Protein 2HMH (pdb70)

Organism: Mus musculus (NCBI:txid10090)

Solvent-accessible surface area: 7542 Å² total

CATH classification: 3.30.505.10

Structure (mmCIF, N/CA/C/O backbone):
data_2HMH
#
_entry.id   2HMH
#
_cell.length_a   42.918
_cell.length_b   94.708
_cell.length_c   69.922
_cell.angle_alpha   90.00
_cell.angle_beta   90.00
_cell.angle_gamma   90.00
#
_symmetry.space_group_name_H-M   'C 2 2 21'
#
loop_
_entity.id
_entity.type
_entity.pdbx_description
1 polymer 'Suppressor of cytokine signaling 3'
2 polymer 'Interleukin-6 receptor beta chain'
3 water water
#
loop_
_atom_site.group_PDB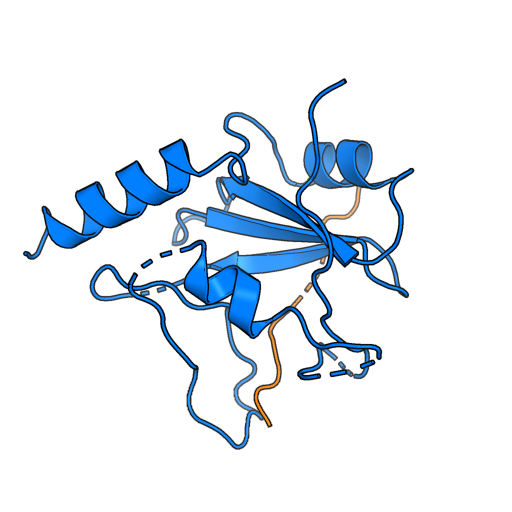
_atom_site.id
_atom_site.type_symbol
_atom_site.label_atom_id
_atom_site.label_alt_id
_atom_site.label_comp_id
_atom_site.label_asym_id
_atom_site.label_entity_id
_atom_site.label_seq_id
_atom_site.pdbx_PDB_ins_code
_atom_site.Cartn_x
_atom_site.Cartn_y
_atom_site.Cartn_z
_atom_site.occupancy
_atom_site.B_iso_or_equiv
_atom_site.auth_seq_id
_atom_site.auth_comp_id
_atom_site.auth_asym_id
_atom_site.auth_atom_id
_atom_site.pdbx_PDB_model_num
ATOM 1 N N . SER A 1 19 ? 11.474 11.508 13.069 1.00 59.60 29 SER A N 1
ATOM 2 C CA . SER A 1 19 ? 11.356 10.239 13.849 1.00 59.58 29 SER A CA 1
ATOM 3 C C . SER A 1 19 ? 12.620 9.379 13.759 1.00 59.44 29 SER A C 1
ATOM 4 O O . SER A 1 19 ? 13.416 9.532 12.821 1.00 59.61 29 SER A O 1
ATOM 7 N N . GLU A 1 20 ? 12.776 8.488 14.748 1.00 58.96 30 GLU A N 1
ATOM 8 C CA . GLU A 1 20 ? 13.881 7.508 14.882 1.00 58.44 30 GLU A CA 1
ATOM 9 C C . GLU A 1 20 ? 15.258 8.089 15.250 1.00 57.84 30 GLU A C 1
ATOM 10 O O . GLU A 1 20 ? 16.149 7.360 15.702 1.00 57.93 30 GLU A O 1
ATOM 16 N N . TYR A 1 21 ? 15.416 9.393 15.040 1.00 56.85 31 TYR A N 1
ATOM 17 C CA . TYR A 1 21 ? 16.632 10.132 15.364 1.00 55.90 31 TYR A CA 1
ATOM 18 C C . TYR A 1 21 ? 16.236 11.587 15.547 1.00 55.22 31 TYR A C 1
ATOM 19 O O . TYR A 1 21 ? 16.767 12.275 16.415 1.00 55.44 31 TYR A O 1
ATOM 28 N N . GLN A 1 22 ? 15.301 12.050 14.720 1.00 54.30 32 GLN A N 1
ATOM 29 C CA . GLN A 1 22 ? 14.838 13.432 14.782 1.00 53.39 32 GLN A CA 1
ATOM 30 C C . GLN A 1 22 ? 14.071 13.689 16.076 1.00 52.29 32 GLN A C 1
ATOM 31 O O . GLN A 1 22 ? 14.202 14.758 16.668 1.00 51.92 32 GLN A O 1
ATOM 37 N N . LEU A 1 23 ? 13.283 12.703 16.505 1.00 51.12 33 LEU A N 1
ATOM 38 C CA . LEU A 1 23 ? 12.529 12.796 17.749 1.00 49.95 33 LEU A CA 1
ATOM 39 C C . LEU A 1 23 ? 13.461 12.847 18.958 1.00 48.99 33 LEU A C 1
ATOM 40 O O . LEU A 1 23 ? 13.236 13.640 19.876 1.00 48.80 33 LEU A O 1
ATOM 45 N N . VAL A 1 24 ? 14.497 12.002 18.939 1.00 47.67 34 VAL A N 1
ATOM 46 C CA . VAL A 1 24 ? 15.523 11.951 19.985 1.00 46.59 34 VAL A CA 1
ATOM 47 C C . VAL A 1 24 ? 16.281 13.281 20.072 1.00 45.84 34 VAL A C 1
ATOM 48 O O . VAL A 1 24 ? 16.327 13.905 21.131 1.00 45.18 34 VAL A O 1
ATOM 52 N N . VAL A 1 25 ? 16.846 13.713 18.942 1.00 44.93 35 VAL A N 1
ATOM 53 C CA . VAL A 1 25 ? 17.622 14.951 18.869 1.00 43.99 35 VAL A CA 1
ATOM 54 C C . VAL A 1 25 ? 16.771 16.194 19.174 1.00 43.33 35 VAL A C 1
ATOM 55 O O . VAL A 1 25 ? 17.273 17.172 19.725 1.00 42.94 35 VAL A O 1
ATOM 59 N N . ASN A 1 26 ? 15.489 16.153 18.829 1.00 42.61 36 ASN A N 1
ATOM 60 C CA . ASN A 1 26 ? 14.583 17.244 19.194 1.00 42.50 36 ASN A CA 1
ATOM 61 C C . ASN A 1 26 ? 14.246 17.255 20.684 1.00 41.77 36 ASN A C 1
ATOM 62 O O . ASN A 1 26 ? 14.035 18.317 21.266 1.00 41.67 36 ASN A O 1
ATOM 67 N N . ALA A 1 27 ? 14.200 16.068 21.292 1.00 41.07 37 ALA A N 1
ATOM 68 C CA . ALA A 1 27 ? 13.950 15.931 22.730 1.00 40.07 37 ALA A CA 1
ATOM 69 C C . ALA A 1 27 ? 15.168 16.404 23.519 1.00 39.41 37 ALA A C 1
ATOM 70 O O . ALA A 1 27 ? 15.036 17.210 24.436 1.00 39.48 37 ALA A O 1
ATOM 72 N N . VAL A 1 28 ? 16.346 15.907 23.145 1.00 38.87 38 VAL A N 1
ATOM 73 C CA . VAL A 1 28 ? 17.623 16.388 23.686 1.00 38.32 38 VAL A CA 1
ATOM 74 C C . VAL A 1 28 ? 17.774 17.908 23.523 1.00 38.23 38 VAL A C 1
ATOM 75 O O . VAL A 1 28 ? 18.119 18.599 24.483 1.00 38.03 38 VAL A O 1
ATOM 79 N N . ARG A 1 29 ? 17.505 18.424 22.319 1.00 38.14 39 ARG A N 1
ATOM 80 C CA . ARG A 1 29 ? 17.612 19.860 22.051 1.00 38.21 39 ARG A CA 1
ATOM 81 C C . ARG A 1 29 ? 16.763 20.653 23.031 1.00 37.49 39 ARG A C 1
ATOM 82 O O . ARG A 1 29 ? 17.267 21.536 23.733 1.00 37.47 39 ARG A O 1
ATOM 90 N N . LYS A 1 30 ? 15.477 20.323 23.088 1.00 36.33 40 LYS A N 1
ATOM 91 C CA . LYS A 1 30 ? 14.537 21.042 23.937 1.00 35.54 40 LYS A CA 1
ATOM 92 C C . LYS A 1 30 ? 14.917 20.915 25.418 1.00 34.62 40 LYS A C 1
ATOM 93 O O . LYS A 1 30 ? 14.787 21.881 26.172 1.00 34.13 40 LYS A O 1
ATOM 99 N N . LEU A 1 31 ? 15.405 19.739 25.814 1.00 33.90 41 LEU A N 1
ATOM 100 C CA . LEU A 1 31 ? 15.909 19.517 27.179 1.00 33.72 41 LEU A CA 1
ATOM 101 C C . LEU A 1 31 ? 17.104 20.427 27.487 1.00 33.65 41 LEU A C 1
ATOM 102 O O . LEU A 1 31 ? 17.130 21.084 28.528 1.00 33.36 41 LEU A O 1
ATOM 107 N N . GLN A 1 32 ? 18.079 20.466 26.574 1.00 33.81 42 GLN A N 1
ATOM 108 C CA . GLN A 1 32 ? 19.247 21.347 26.691 1.00 33.91 42 GLN A CA 1
ATOM 109 C C . GLN A 1 32 ? 18.862 22.816 26.801 1.00 34.13 42 GLN A C 1
ATOM 110 O O . GLN A 1 32 ? 19.489 23.581 27.546 1.00 33.97 42 GLN A O 1
ATOM 116 N N . GLU A 1 33 ? 17.820 23.196 26.064 1.00 33.93 43 GLU A N 1
ATOM 117 C CA . GLU A 1 33 ? 17.328 24.571 26.023 1.00 34.29 43 GLU A CA 1
ATOM 118 C C . GLU A 1 33 ? 16.497 25.004 27.237 1.00 33.29 43 GLU A C 1
ATOM 119 O O . GLU A 1 33 ? 16.256 26.195 27.419 1.00 33.34 43 GLU A O 1
ATOM 125 N N . SER A 1 34 ? 16.079 24.047 28.067 1.00 32.71 44 SER A N 1
ATOM 126 C CA . SER A 1 34 ? 15.058 24.289 29.095 1.00 31.91 44 SER A CA 1
ATOM 127 C C . SER A 1 34 ? 15.481 25.180 30.263 1.00 31.85 44 SER A C 1
ATOM 128 O O . SER A 1 34 ? 14.638 25.755 30.949 1.00 32.47 44 SER A O 1
ATOM 131 N N . GLY A 1 35 ? 16.775 25.287 30.515 1.00 30.98 45 GLY A N 1
ATOM 132 C CA . GLY A 1 35 ? 17.205 26.044 31.682 1.00 30.22 45 GLY A CA 1
ATOM 133 C C . GLY A 1 35 ? 17.246 25.193 32.943 1.00 28.75 45 GLY A C 1
ATOM 134 O O . GLY A 1 35 ? 17.785 25.636 33.942 1.00 29.83 45 GLY A O 1
ATOM 135 N N . PHE A 1 36 ? 16.655 23.992 32.893 1.00 27.69 46 PHE A N 1
ATOM 136 C CA . PHE A 1 36 ? 16.770 22.972 33.958 1.00 26.03 46 PHE A CA 1
ATOM 137 C C . PHE A 1 36 ? 18.090 22.233 33.860 1.00 23.84 46 PHE A C 1
ATOM 138 O O . PHE A 1 36 ? 18.520 21.612 34.822 1.00 22.14 46 PHE A O 1
ATOM 146 N N . TYR A 1 37 ? 18.670 22.237 32.658 1.00 22.05 47 TYR A N 1
ATOM 147 C CA . TYR A 1 37 ? 19.774 21.362 32.302 1.00 20.92 47 TYR A CA 1
ATOM 148 C C . TYR A 1 37 ? 21.131 21.991 32.587 1.00 20.92 47 TYR A C 1
ATOM 149 O O . TYR A 1 37 ? 21.388 23.126 32.187 1.00 20.98 47 TYR A O 1
ATOM 158 N N . TRP A 1 38 ? 21.989 21.237 33.266 1.00 20.36 48 TRP A N 1
ATOM 159 C CA . TRP A 1 38 ? 23.332 21.682 33.620 1.00 20.55 48 TRP A CA 1
ATOM 160 C C . TRP A 1 38 ? 24.366 20.763 32.985 1.00 22.17 48 TRP A C 1
ATOM 161 O O . TRP A 1 38 ? 24.652 19.665 33.476 1.00 21.65 48 TRP A O 1
ATOM 172 N N . SER A 1 39 ? 24.921 21.238 31.879 1.00 24.22 49 SER A N 1
ATOM 173 C CA . SER A 1 39 ? 25.968 20.536 31.169 1.00 26.20 49 SER A CA 1
ATOM 174 C C . SER A 1 39 ? 27.236 20.622 32.009 1.00 27.34 49 SER A C 1
ATOM 175 O O . SER A 1 39 ? 27.410 21.576 32.769 1.00 28.73 49 SER A O 1
ATOM 178 N N . ALA A 1 40 ? 28.114 19.638 31.876 1.00 28.07 50 ALA A N 1
ATOM 179 C CA . ALA A 1 40 ? 29.365 19.633 32.635 1.00 29.25 50 ALA A CA 1
ATOM 180 C C . ALA A 1 40 ? 29.143 19.795 34.152 1.00 29.12 50 ALA A C 1
ATOM 181 O O . ALA A 1 40 ? 29.821 20.589 34.820 1.00 30.18 50 ALA A O 1
ATOM 183 N N . VAL A 1 41 ? 28.166 19.053 34.673 1.00 28.56 51 VAL A N 1
ATOM 184 C CA . VAL A 1 41 ? 27.969 18.884 36.111 1.00 27.41 51 VAL A CA 1
ATOM 185 C C . VAL A 1 41 ? 27.888 17.376 36.409 1.00 27.11 51 VAL A C 1
ATOM 186 O O . VAL A 1 41 ? 27.077 16.659 35.822 1.00 27.25 51 VAL A O 1
ATOM 190 N N . THR A 1 42 ? 28.742 16.905 37.312 1.00 27.16 52 THR A N 1
ATOM 191 C CA . THR A 1 42 ? 28.734 15.502 37.736 1.00 26.45 52 THR A CA 1
ATOM 192 C C . THR A 1 42 ? 27.761 15.285 38.890 1.00 25.76 52 THR A C 1
ATOM 193 O O . THR A 1 42 ? 27.153 16.237 39.398 1.00 25.01 52 THR A O 1
ATOM 197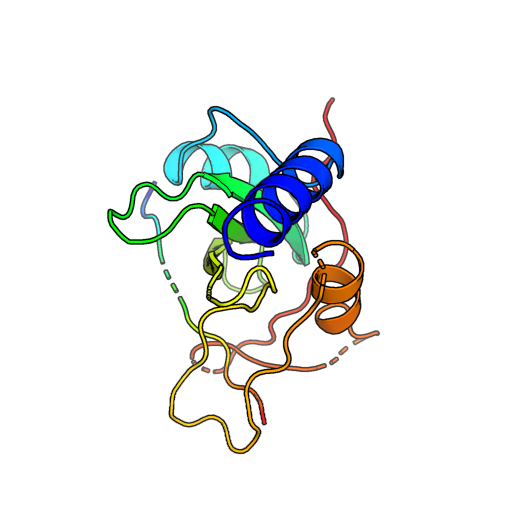 N N . GLY A 1 43 ? 27.622 14.027 39.306 1.00 24.82 53 GLY A N 1
ATOM 198 C CA . GLY A 1 43 ? 26.828 13.702 40.475 1.00 23.71 53 GLY A CA 1
ATOM 199 C C . GLY A 1 43 ? 27.327 14.411 41.712 1.00 23.34 53 GLY A C 1
ATOM 200 O O . GLY A 1 43 ? 26.533 14.957 42.474 1.00 23.70 53 GLY A O 1
ATOM 201 N N . GLY A 1 44 ? 28.648 14.411 41.906 1.00 22.77 54 GLY A N 1
ATOM 202 C CA . GLY A 1 44 ? 29.270 15.063 43.056 1.00 22.01 54 GLY A CA 1
ATOM 203 C C . GLY A 1 44 ? 29.036 16.558 43.057 1.00 21.69 54 GLY A C 1
ATOM 204 O O . GLY A 1 44 ? 28.757 17.144 44.091 1.00 21.41 54 GLY A O 1
ATOM 205 N N . GLU A 1 45 ? 29.127 17.170 41.880 1.00 21.66 55 GLU A N 1
ATOM 206 C CA . GLU A 1 45 ? 28.887 18.605 41.742 1.00 21.08 55 GLU A CA 1
ATOM 207 C C . GLU A 1 45 ? 27.428 18.978 41.966 1.00 20.37 55 GLU A C 1
ATOM 208 O O . GLU A 1 45 ? 27.137 20.030 42.517 1.00 20.27 55 GLU A O 1
ATOM 214 N N . ALA A 1 46 ? 26.514 18.103 41.554 1.00 20.13 56 ALA A N 1
ATOM 215 C CA . ALA A 1 46 ? 25.092 18.275 41.872 1.00 19.64 56 ALA A CA 1
ATOM 216 C C . ALA A 1 46 ? 24.832 18.333 43.384 1.00 19.46 56 ALA A C 1
ATOM 217 O O . ALA A 1 46 ? 24.105 19.211 43.854 1.00 18.97 56 ALA A O 1
ATOM 219 N N . ASN A 1 47 ? 25.418 17.403 44.145 1.00 19.50 57 ASN A N 1
ATOM 220 C CA . ASN A 1 47 ? 25.403 17.448 45.610 1.00 20.20 57 ASN A CA 1
ATOM 221 C C . ASN A 1 47 ? 25.811 18.826 46.156 1.00 20.10 57 ASN A C 1
ATOM 222 O O . ASN A 1 47 ? 25.076 19.431 46.952 1.00 20.05 57 ASN A O 1
ATOM 227 N N . LEU A 1 48 ? 26.975 19.317 45.714 1.00 20.36 58 LEU A N 1
ATOM 228 C CA . LEU A 1 48 ? 27.458 20.669 46.079 1.00 20.82 58 LEU A CA 1
ATOM 229 C C . LEU A 1 48 ? 26.465 21.758 45.711 1.00 20.00 58 LEU A C 1
ATOM 230 O O . LEU A 1 48 ? 26.114 22.588 46.549 1.00 20.35 58 LEU A O 1
ATOM 235 N N . LEU A 1 49 ? 26.011 21.763 44.459 1.00 19.49 59 LEU A N 1
ATOM 236 C CA . LEU A 1 49 ? 25.070 22.798 43.992 1.00 19.60 59 LEU A CA 1
ATOM 237 C C . LEU A 1 49 ? 23.753 22.815 44.774 1.00 20.02 59 LEU A C 1
ATOM 238 O O . LEU A 1 49 ? 23.156 23.879 44.953 1.00 20.50 59 LEU A O 1
ATOM 243 N N . LEU A 1 50 ? 23.316 21.639 45.239 1.00 19.99 60 LEU A N 1
ATOM 244 C CA . LEU A 1 50 ? 22.033 21.469 45.928 1.00 20.98 60 LEU A CA 1
ATOM 245 C C . LEU A 1 50 ? 22.137 21.433 47.468 1.00 22.65 60 LEU A C 1
ATOM 246 O O . LEU A 1 50 ? 21.131 21.525 48.158 1.00 22.75 60 LEU A O 1
ATOM 251 N N . SER A 1 51 ? 23.362 21.330 47.977 1.00 24.60 61 SER A N 1
ATOM 252 C CA . SER A 1 51 ? 23.662 21.244 49.410 1.00 26.66 61 SER A CA 1
ATOM 253 C C . SER A 1 51 ? 22.933 22.269 50.269 1.00 27.16 61 SER A C 1
ATOM 254 O O . SER A 1 51 ? 22.295 21.912 51.247 1.00 29.06 61 SER A O 1
ATOM 257 N N . ALA A 1 52 ? 23.016 23.535 49.882 1.00 28.20 62 ALA A N 1
ATOM 258 C CA . ALA A 1 52 ? 22.453 24.640 50.663 1.00 28.35 62 ALA A CA 1
ATOM 259 C C . ALA A 1 52 ? 21.078 25.118 50.162 1.00 28.37 62 ALA A C 1
ATOM 260 O O . ALA A 1 52 ? 20.580 26.170 50.585 1.00 28.46 62 ALA A O 1
ATOM 262 N N . GLU A 1 53 ? 20.466 24.338 49.267 1.00 27.48 63 GLU A N 1
ATOM 263 C CA . GLU A 1 53 ? 19.171 24.689 48.696 1.00 26.45 63 GLU A CA 1
ATOM 264 C C . GLU A 1 53 ? 18.025 24.002 49.445 1.00 25.57 63 GLU A C 1
ATOM 265 O O . GLU A 1 53 ? 18.212 22.939 50.006 1.00 25.51 63 GLU A O 1
ATOM 271 N N . PRO A 1 54 ? 16.833 24.625 49.468 1.00 25.12 64 PRO A N 1
ATOM 272 C CA . PRO A 1 54 ? 15.677 24.001 50.114 1.00 24.76 64 PRO A CA 1
ATOM 273 C C . PRO A 1 54 ? 15.197 22.745 49.408 1.00 24.69 64 PRO A C 1
ATOM 274 O O . PRO A 1 54 ? 15.447 22.557 48.198 1.00 23.97 64 PRO A O 1
ATOM 278 N N . ALA A 1 55 ? 14.504 21.900 50.169 1.00 24.03 65 ALA A N 1
ATOM 279 C CA . ALA A 1 55 ? 14.007 20.635 49.680 1.00 23.62 65 ALA A CA 1
ATOM 280 C C . ALA A 1 55 ? 13.123 20.907 48.478 1.00 22.90 65 ALA A C 1
ATOM 281 O O . ALA A 1 55 ? 12.380 21.887 48.461 1.00 23.66 65 ALA A O 1
ATOM 283 N N . GLY A 1 56 ? 13.236 20.058 47.461 1.00 22.07 66 GLY A N 1
ATOM 284 C CA . GLY A 1 56 ? 12.469 20.217 46.233 1.00 20.18 66 GLY A CA 1
ATOM 285 C C . GLY A 1 56 ? 13.191 21.006 45.156 1.00 19.81 66 GLY A C 1
ATOM 286 O O . GLY A 1 56 ? 12.668 21.158 44.058 1.00 19.35 66 GLY A O 1
ATOM 287 N N . THR A 1 57 ? 14.370 21.548 45.473 1.00 18.16 67 THR A N 1
ATOM 288 C CA . THR A 1 57 ? 15.192 22.190 44.455 1.00 17.23 67 THR A CA 1
ATOM 289 C C . THR A 1 57 ? 15.837 21.090 43.607 1.00 16.27 67 THR A C 1
ATOM 290 O O . THR A 1 57 ? 16.316 20.081 44.138 1.00 15.75 67 THR A O 1
ATOM 294 N N . PHE A 1 58 ? 15.839 21.283 42.290 1.00 15.65 68 PHE A N 1
ATOM 295 C CA . PHE A 1 58 ? 16.288 20.216 41.397 1.00 14.74 68 PHE A CA 1
ATOM 296 C C . PHE A 1 58 ? 17.063 20.746 40.185 1.00 15.07 68 PHE A C 1
ATOM 297 O O . PHE A 1 58 ? 17.031 21.951 39.869 1.00 15.01 68 PHE A O 1
ATOM 305 N N . LEU A 1 59 ? 17.780 19.849 39.516 1.00 14.81 69 LEU A N 1
ATOM 306 C CA . LEU A 1 59 ? 18.404 20.162 38.218 1.00 14.83 69 LEU A CA 1
ATOM 307 C C . LEU A 1 59 ? 18.479 18.877 37.421 1.00 14.82 69 LEU A C 1
ATOM 308 O O . LEU A 1 59 ? 18.439 17.787 37.994 1.00 14.66 69 LEU A O 1
ATOM 313 N N . ILE A 1 60 ? 18.625 19.002 36.106 1.00 15.30 70 ILE A N 1
ATOM 314 C CA . ILE A 1 60 ? 18.888 17.853 35.236 1.00 14.94 70 ILE A CA 1
ATOM 315 C C . ILE A 1 60 ? 20.307 17.997 34.693 1.00 16.22 70 ILE A C 1
ATOM 316 O O . ILE A 1 60 ? 20.764 19.107 34.421 1.00 16.05 70 ILE A O 1
ATOM 321 N N . ARG A 1 61 ? 21.022 16.881 34.601 1.00 16.54 71 ARG A N 1
ATOM 322 C CA . ARG A 1 61 ? 22.431 16.894 34.241 1.00 18.30 71 ARG A CA 1
ATOM 323 C C . ARG A 1 61 ? 22.710 15.646 33.408 1.00 18.97 71 ARG A C 1
ATOM 324 O O . ARG A 1 61 ? 21.829 14.802 33.250 1.00 18.66 71 ARG A O 1
ATOM 332 N N . ASP A 1 62 ? 23.931 15.526 32.894 1.00 20.74 72 ASP A N 1
ATOM 333 C CA . ASP A 1 62 ? 24.361 14.304 32.196 1.00 22.21 72 ASP A CA 1
ATOM 334 C C . ASP A 1 62 ? 24.564 13.143 33.168 1.00 23.00 72 ASP A C 1
ATOM 335 O O . ASP A 1 62 ? 25.100 13.322 34.264 1.00 21.78 72 ASP A O 1
ATOM 340 N N . SER A 1 63 ? 24.127 11.947 32.758 1.00 24.76 73 SER A N 1
ATOM 341 C CA . SER A 1 63 ? 24.372 10.734 33.523 1.00 26.35 73 SER A CA 1
ATOM 342 C C . SER A 1 63 ? 25.788 10.269 33.226 1.00 28.31 73 SER A C 1
ATOM 343 O O . SER A 1 63 ? 26.259 10.383 32.090 1.00 28.49 73 SER A O 1
ATOM 346 N N . SER A 1 64 ? 26.468 9.743 34.235 1.00 30.65 74 SER A N 1
ATOM 347 C CA . SER A 1 64 ? 27.746 9.094 34.006 1.00 33.33 74 SER A CA 1
ATOM 348 C C . SER A 1 64 ? 27.567 7.608 33.671 1.00 34.82 74 SER A C 1
ATOM 349 O O . SER A 1 64 ? 28.544 6.908 33.388 1.00 35.06 74 SER A O 1
ATOM 352 N N . ASP A 1 65 ? 26.322 7.131 33.698 1.00 36.54 75 ASP A N 1
ATOM 353 C CA . ASP A 1 65 ? 26.016 5.742 33.345 1.00 38.30 75 ASP A CA 1
ATOM 354 C C . ASP A 1 65 ? 26.026 5.532 31.831 1.00 39.08 75 ASP A C 1
ATOM 355 O O . ASP A 1 65 ? 25.643 6.421 31.061 1.00 39.70 75 ASP A O 1
ATOM 360 N N . GLN A 1 66 ? 26.462 4.337 31.430 1.00 40.06 76 GLN A N 1
ATOM 361 C 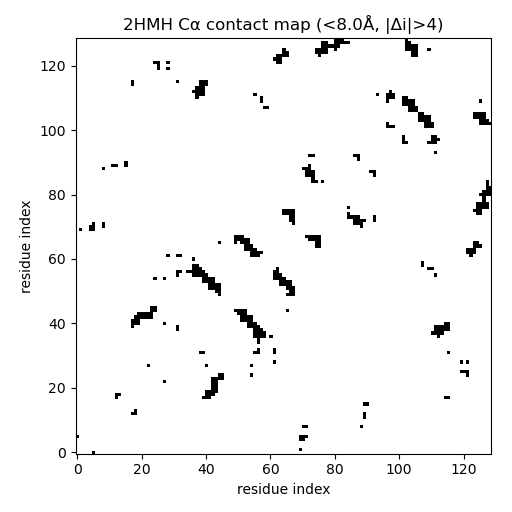CA . GLN A 1 66 ? 26.617 3.932 30.032 1.00 40.75 76 GLN A CA 1
ATOM 362 C C . GLN A 1 66 ? 25.324 4.007 29.225 1.00 40.23 76 GLN A C 1
ATOM 363 O O . GLN A 1 66 ? 25.330 4.431 28.070 1.00 40.54 76 GLN A O 1
ATOM 369 N N . ARG A 1 67 ? 24.221 3.589 29.835 1.00 39.72 77 ARG A N 1
ATOM 370 C CA . ARG A 1 67 ? 22.969 3.424 29.099 1.00 39.27 77 ARG A CA 1
ATOM 371 C C . ARG A 1 67 ? 21.946 4.536 29.349 1.00 37.54 77 ARG A C 1
ATOM 372 O O . ARG A 1 67 ? 20.754 4.360 29.075 1.00 37.81 77 ARG A O 1
ATOM 380 N N . HIS A 1 68 ? 22.421 5.678 29.848 1.00 35.24 78 HIS A N 1
ATOM 381 C CA . HIS A 1 68 ? 21.574 6.849 30.084 1.00 33.15 78 HIS A CA 1
ATOM 382 C C . HIS A 1 68 ? 22.232 8.139 29.617 1.00 31.30 78 HIS A C 1
ATOM 383 O O . HIS A 1 68 ? 23.429 8.353 29.814 1.00 30.98 78 HIS A O 1
ATOM 390 N N . PHE A 1 69 ? 21.430 9.006 29.016 1.00 29.19 79 PHE A N 1
ATOM 391 C CA . PHE A 1 69 ? 21.885 10.341 28.665 1.00 27.29 79 PHE A CA 1
ATOM 392 C C . PHE A 1 69 ? 21.853 11.270 29.888 1.00 25.32 79 PHE A C 1
ATOM 393 O O . PHE A 1 69 ? 22.847 11.936 30.182 1.00 24.54 79 PHE A O 1
ATOM 401 N N . PHE A 1 70 ? 20.723 11.275 30.605 1.00 22.99 80 PHE A N 1
ATOM 402 C CA . PHE A 1 70 ? 20.421 12.311 31.603 1.00 20.56 80 PHE A CA 1
ATOM 403 C C . PHE A 1 70 ? 19.987 11.777 32.965 1.00 18.89 80 PHE A C 1
ATOM 404 O O . PHE A 1 70 ? 19.381 10.708 33.057 1.00 17.27 80 PHE A O 1
ATOM 412 N N . THR A 1 71 ? 20.257 12.569 34.006 1.00 16.75 81 THR A N 1
ATOM 413 C CA . THR A 1 71 ? 19.855 12.241 35.358 1.00 15.51 81 THR A CA 1
ATOM 414 C C . THR A 1 71 ? 19.237 13.462 36.029 1.00 14.87 81 THR A C 1
ATOM 415 O O . THR A 1 71 ? 19.727 14.579 35.860 1.00 14.52 81 THR A O 1
ATOM 419 N N . LEU A 1 72 ? 18.155 13.241 36.772 1.00 13.87 82 LEU A N 1
ATOM 420 C CA . LEU A 1 72 ? 17.544 14.290 37.596 1.00 14.00 82 LEU A CA 1
ATOM 421 C C . LEU A 1 72 ? 18.141 14.235 39.008 1.00 13.95 82 LEU A C 1
ATOM 422 O O . LEU A 1 72 ? 18.134 13.177 39.642 1.00 13.28 82 LEU A O 1
ATOM 427 N N . SER A 1 73 ? 18.640 15.371 39.504 1.00 13.84 83 SER A N 1
ATOM 428 C CA . SER A 1 73 ? 19.140 15.466 40.890 1.00 14.14 83 SER A CA 1
ATOM 429 C C . SER A 1 73 ? 18.201 16.388 41.672 1.00 14.74 83 SER A C 1
ATOM 430 O O . SER A 1 73 ? 17.941 17.517 41.243 1.00 13.68 83 SER A O 1
ATOM 433 N N . VAL A 1 74 ? 17.695 15.894 42.800 1.00 15.58 84 VAL A N 1
ATOM 434 C CA . VAL A 1 74 ? 16.709 16.603 43.613 1.00 17.05 84 VAL A CA 1
ATOM 435 C C . VAL A 1 74 ? 17.068 16.628 45.113 1.00 18.53 84 VAL A C 1
ATOM 436 O O . VAL A 1 74 ? 17.374 15.594 45.710 1.00 18.55 84 VAL A O 1
ATOM 440 N N . LYS A 1 75 ? 17.039 17.818 45.700 1.00 20.70 85 LYS A N 1
ATOM 441 C CA . LYS A 1 75 ? 17.190 17.971 47.147 1.00 23.30 85 LYS A CA 1
ATOM 442 C C . LYS A 1 75 ? 15.890 17.502 47.798 1.00 25.19 85 LYS A C 1
ATOM 443 O O . LYS A 1 75 ? 14.857 18.140 47.660 1.00 25.12 85 LYS A O 1
ATOM 449 N N . THR A 1 76 ? 15.914 16.354 48.459 1.00 28.79 86 THR A N 1
ATOM 450 C CA . THR A 1 76 ? 14.704 15.908 49.163 1.00 32.11 86 THR A CA 1
ATOM 451 C C . THR A 1 76 ? 14.781 16.203 50.664 1.00 33.92 86 THR A C 1
ATOM 452 O O . THR A 1 76 ? 15.826 16.645 51.174 1.00 34.44 86 THR A O 1
ATOM 456 N N . GLN A 1 77 ? 13.656 15.971 51.353 1.00 36.13 87 GLN A N 1
ATOM 457 C CA . GLN A 1 77 ? 13.585 15.998 52.814 1.00 37.61 87 GLN A CA 1
ATOM 458 C C . GLN A 1 77 ? 14.665 15.116 53.447 1.00 37.72 87 GLN A C 1
ATOM 459 O O . GLN A 1 77 ? 15.113 15.376 54.571 1.00 38.34 87 GLN A O 1
ATOM 465 N N . SER A 1 78 ? 15.070 14.075 52.719 1.00 37.71 88 SER A N 1
ATOM 466 C CA . SER A 1 78 ? 16.053 13.117 53.203 1.00 37.05 88 SER A CA 1
ATOM 467 C C . SER A 1 78 ? 17.396 13.195 52.456 1.00 36.54 88 SER A C 1
ATOM 468 O O . SER A 1 78 ? 18.155 12.216 52.409 1.00 36.71 88 SER A O 1
ATOM 471 N N . GLY A 1 79 ? 17.692 14.369 51.896 1.00 35.01 89 GLY A N 1
ATOM 472 C CA . GLY A 1 79 ? 18.976 14.627 51.235 1.00 33.18 89 GLY A CA 1
ATOM 473 C C . GLY A 1 79 ? 18.847 14.592 49.719 1.00 31.40 89 GLY A C 1
ATOM 474 O O . GLY A 1 79 ? 17.763 14.342 49.197 1.00 32.10 89 GLY A O 1
ATOM 475 N N . THR A 1 80 ? 19.949 14.812 49.012 1.00 29.44 90 THR A N 1
ATOM 476 C CA . THR A 1 80 ? 19.939 14.786 47.537 1.00 27.90 90 THR A CA 1
ATOM 477 C C . THR A 1 80 ? 19.800 13.386 46.934 1.00 25.89 90 THR A C 1
ATOM 478 O O . THR A 1 80 ? 20.593 12.476 47.220 1.00 25.68 90 THR A O 1
ATOM 482 N N . LYS A 1 81 ? 18.783 13.229 46.096 1.00 23.65 91 LYS A N 1
ATOM 483 C CA . LYS A 1 81 ? 18.539 11.963 45.415 1.00 22.08 91 LYS A CA 1
ATOM 484 C C . LYS A 1 81 ? 18.757 12.136 43.929 1.00 20.65 91 LYS A C 1
ATOM 485 O O . LYS A 1 81 ? 18.672 13.249 43.407 1.00 19.78 91 LYS A O 1
ATOM 491 N N . ASN A 1 82 ? 19.059 11.026 43.264 1.00 19.51 92 ASN A N 1
ATOM 492 C CA . ASN A 1 82 ? 19.313 11.027 41.836 1.00 18.72 92 ASN A CA 1
ATOM 493 C C . ASN A 1 82 ? 18.437 10.005 41.164 1.00 18.55 92 ASN A C 1
ATOM 494 O O . ASN A 1 82 ? 18.397 8.846 41.581 1.00 17.98 92 ASN A O 1
ATOM 499 N N . LEU A 1 83 ? 17.755 10.452 40.114 1.00 17.41 93 LEU A N 1
ATOM 500 C CA . LEU A 1 83 ? 16.765 9.661 39.413 1.00 18.66 93 LEU A CA 1
ATOM 501 C C . LEU A 1 83 ? 17.123 9.675 37.942 1.00 17.84 93 LEU A C 1
ATOM 502 O O . LEU A 1 83 ? 17.045 10.716 37.292 1.00 16.77 93 LEU A O 1
ATOM 507 N N . ARG A 1 84 ? 17.589 8.540 37.436 1.00 17.99 94 ARG A N 1
ATOM 508 C CA . ARG A 1 84 ? 17.913 8.449 36.010 1.00 18.48 94 ARG A CA 1
ATOM 509 C C . ARG A 1 84 ? 16.688 8.715 35.135 1.00 18.52 94 ARG A C 1
ATOM 510 O O . ARG A 1 84 ? 15.569 8.313 35.457 1.00 18.59 94 ARG A O 1
ATOM 518 N N . ILE A 1 85 ? 16.913 9.430 34.044 1.00 18.81 95 ILE A N 1
ATOM 519 C CA . ILE A 1 85 ? 15.864 9.730 33.085 1.00 19.43 95 ILE A CA 1
ATOM 520 C C . ILE A 1 85 ? 15.945 8.722 31.935 1.00 20.63 95 ILE A C 1
ATOM 521 O O . ILE A 1 85 ? 17.030 8.450 31.414 1.00 20.48 95 ILE A O 1
ATOM 526 N N . GLN A 1 86 ? 14.802 8.153 31.571 1.00 21.24 96 GLN A N 1
ATOM 527 C CA . GLN A 1 86 ? 14.744 7.219 30.463 1.00 22.95 96 GLN A CA 1
ATOM 528 C C . GLN A 1 86 ? 14.159 7.934 29.253 1.00 24.01 96 GLN A C 1
ATOM 529 O O . GLN A 1 86 ? 13.248 8.737 29.394 1.00 23.30 96 GLN A O 1
ATOM 542 N N . GLU A 1 88 ? 13.308 6.328 26.057 1.00 29.35 98 GLU A N 1
ATOM 543 C CA . GLU A 1 88 ? 12.685 5.435 25.058 1.00 29.87 98 GLU A CA 1
ATOM 544 C C . GLU A 1 88 ? 11.710 6.143 24.121 1.00 29.95 98 GLU A C 1
ATOM 545 O O . GLU A 1 88 ? 10.813 6.868 24.566 1.00 29.52 98 GLU A O 1
ATOM 551 N N . GLY A 1 89 ? 11.915 5.938 22.819 1.00 30.27 99 GLY A N 1
ATOM 552 C CA . GLY A 1 89 ? 11.048 6.505 21.790 1.00 29.99 99 GLY A CA 1
ATOM 553 C C . GLY A 1 89 ? 11.081 8.019 21.676 1.00 29.79 99 GLY A C 1
ATOM 554 O O . GLY A 1 89 ? 10.208 8.613 21.043 1.00 30.42 99 GLY A O 1
ATOM 555 N N . GLY A 1 90 ? 12.078 8.654 22.286 1.00 29.22 100 GLY A N 1
ATOM 556 C CA . GLY A 1 90 ? 12.175 10.125 22.264 1.00 28.55 100 GLY A CA 1
ATOM 557 C C . GLY A 1 90 ? 11.257 10.855 23.239 1.00 27.53 100 GLY A C 1
ATOM 558 O O . GLY A 1 90 ? 11.082 12.078 23.145 1.00 27.99 100 GLY A O 1
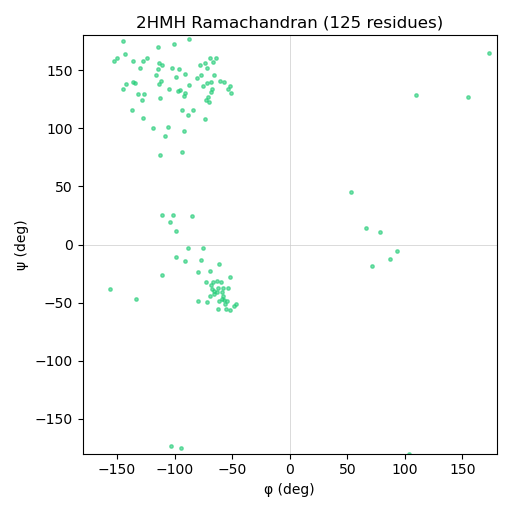ATOM 559 N N . SER A 1 91 ? 10.648 10.101 24.150 1.00 26.32 101 SER A N 1
ATOM 560 C CA . SER A 1 91 ? 9.840 10.657 25.235 1.00 25.24 101 SER A CA 1
ATOM 561 C C . SER A 1 91 ? 10.493 10.369 26.588 1.00 24.30 101 SER A C 1
ATOM 562 O O . SER A 1 91 ? 11.172 9.350 26.744 1.00 23.98 101 SER A O 1
ATOM 565 N N . PHE A 1 92 ? 10.266 11.254 27.558 1.00 22.35 102 PHE A N 1
ATOM 566 C CA . PHE A 1 92 ? 11.003 11.209 28.825 1.00 21.37 102 PHE A CA 1
ATOM 567 C C . PHE A 1 92 ? 10.215 10.527 29.918 1.00 19.42 102 PHE A C 1
ATOM 568 O O . PHE A 1 92 ? 9.018 10.675 29.985 1.00 18.86 102 PHE A O 1
ATOM 576 N N . SER A 1 93 ? 10.905 9.791 30.787 1.00 18.00 103 SER A N 1
ATOM 577 C CA . SER A 1 93 ? 10.306 9.343 32.046 1.00 16.62 103 SER A CA 1
ATOM 578 C C . SER A 1 93 ? 11.392 9.142 33.093 1.00 15.78 103 SER A C 1
ATOM 579 O O . SER A 1 93 ? 12.566 8.964 32.753 1.00 15.91 103 SER A O 1
ATOM 582 N N . LEU A 1 94 ? 10.994 9.177 34.362 1.00 15.05 104 LEU A N 1
ATOM 583 C CA . LEU A 1 94 ? 11.893 8.873 35.473 1.00 14.46 104 LEU A CA 1
ATOM 584 C C . LEU A 1 94 ? 11.893 7.367 35.760 1.00 14.80 104 LEU A C 1
ATOM 585 O O . LEU A 1 94 ? 10.837 6.734 35.759 1.00 15.16 104 LEU A O 1
ATOM 590 N N . GLN A 1 95 ? 13.070 6.803 36.005 1.00 15.48 105 GLN A N 1
ATOM 591 C CA . GLN A 1 95 ? 13.194 5.369 36.281 1.00 16.29 105 GLN A CA 1
ATOM 592 C C . GLN A 1 95 ? 12.209 4.975 37.365 1.00 16.31 105 GLN A C 1
ATOM 593 O O . GLN A 1 95 ? 12.135 5.630 38.416 1.00 16.49 105 GLN A O 1
ATOM 599 N N . SER A 1 96 ? 11.450 3.916 37.095 1.00 16.14 106 SER A N 1
ATOM 600 C CA . SER A 1 96 ? 10.300 3.554 37.918 1.00 16.81 106 SER A CA 1
ATOM 601 C C . SER A 1 96 ? 10.513 2.230 38.652 1.00 16.66 106 SER A C 1
ATOM 602 O O . SER A 1 96 ? 11.045 1.286 38.085 1.00 15.58 106 SER A O 1
ATOM 605 N N . ASP A 1 97 ? 10.111 2.200 39.919 1.00 16.94 107 ASP A N 1
ATOM 606 C CA . ASP A 1 97 ? 10.189 1.008 40.747 1.00 17.65 107 ASP A CA 1
ATOM 607 C C . ASP A 1 97 ? 9.179 0.007 40.195 1.00 17.42 107 ASP A C 1
ATOM 608 O O . ASP A 1 97 ? 8.031 0.364 39.942 1.00 17.65 107 ASP A O 1
ATOM 613 N N . PRO A 1 98 ? 9.604 -1.249 39.986 1.00 18.07 108 PRO A N 1
ATOM 614 C CA . PRO A 1 98 ? 8.654 -2.247 39.481 1.00 18.98 108 PRO A CA 1
ATOM 615 C C . PRO A 1 98 ? 7.470 -2.506 40.399 1.00 19.43 108 PRO A C 1
ATOM 616 O O . PRO A 1 98 ? 6.471 -3.058 39.951 1.00 19.98 108 PRO A O 1
ATOM 620 N N . ARG A 1 99 ? 7.561 -2.100 41.662 1.00 19.80 109 ARG A N 1
ATOM 621 C CA . ARG A 1 99 ? 6.415 -2.225 42.567 1.00 20.68 109 ARG A CA 1
ATOM 622 C C . ARG A 1 99 ? 5.313 -1.184 42.320 1.00 20.74 109 ARG A C 1
ATOM 623 O O . ARG A 1 99 ? 4.262 -1.230 42.961 1.00 21.11 109 ARG A O 1
ATOM 631 N N . SER A 1 100 ? 5.544 -0.267 41.379 1.00 20.33 110 SER A N 1
ATOM 632 C CA . SER A 1 100 ? 4.519 0.679 40.945 1.00 20.06 110 SER A CA 1
ATOM 633 C C . SER A 1 100 ? 3.224 -0.043 40.570 1.00 20.21 110 SER A C 1
ATOM 634 O O . SER A 1 100 ? 3.258 -1.058 39.886 1.00 19.87 110 SER A O 1
ATOM 637 N N . THR A 1 101 ? 2.093 0.498 41.010 1.00 20.77 111 THR A N 1
ATOM 638 C CA . THR A 1 101 ? 0.793 -0.073 40.683 1.00 22.43 111 THR A CA 1
ATOM 639 C C . THR A 1 101 ? 0.261 0.565 39.408 1.00 22.18 111 THR A C 1
ATOM 640 O O . THR A 1 101 ? -0.677 0.051 38.810 1.00 22.17 111 THR A O 1
ATOM 644 N N . GLN A 1 102 ? 0.872 1.679 38.991 1.00 21.89 112 GLN A N 1
ATOM 645 C CA . GLN A 1 102 ? 0.493 2.355 37.741 1.00 22.69 112 GLN A CA 1
ATOM 646 C C . GLN A 1 102 ? 1.594 2.215 36.695 1.00 21.81 112 GLN A C 1
ATOM 647 O O . GLN A 1 102 ? 2.761 2.047 37.064 1.00 21.80 112 GLN A O 1
ATOM 653 N N . PRO A 1 103 ? 1.239 2.292 35.391 1.00 21.34 113 PRO A N 1
ATOM 654 C CA . PRO A 1 103 ? 2.286 2.387 34.364 1.00 20.93 113 PRO A CA 1
ATOM 655 C C . PRO A 1 103 ? 3.085 3.680 34.518 1.00 20.69 113 PRO A C 1
ATOM 656 O O . PRO A 1 103 ? 2.597 4.622 35.163 1.00 19.98 113 PRO A O 1
ATOM 660 N N . VAL A 1 104 ? 4.283 3.722 33.933 1.00 19.77 114 VAL A N 1
ATOM 661 C CA . VAL A 1 104 ? 5.128 4.906 34.007 1.00 19.93 114 VAL A CA 1
ATOM 662 C C . VAL A 1 104 ? 4.535 6.048 33.176 1.00 19.92 114 VAL A C 1
ATOM 663 O O . VAL A 1 104 ? 4.332 5.893 31.969 1.00 19.54 114 VAL A O 1
ATOM 667 N N . PRO A 1 105 ? 4.267 7.206 33.805 1.00 20.54 115 PRO A N 1
ATOM 668 C CA . PRO A 1 105 ? 3.859 8.327 32.948 1.00 20.28 115 PRO A CA 1
ATOM 669 C C . PRO A 1 105 ? 5.044 8.783 32.092 1.00 20.58 115 PRO A C 1
ATOM 670 O O . PRO A 1 105 ? 6.185 8.784 32.560 1.00 20.68 115 PRO A O 1
ATOM 674 N N . ARG A 1 106 ? 4.786 9.115 30.829 1.00 20.92 116 ARG A N 1
ATOM 675 C CA . ARG A 1 106 ? 5.846 9.555 29.929 1.00 21.33 116 ARG A CA 1
ATOM 676 C C . ARG A 1 106 ? 5.470 10.889 29.273 1.00 21.81 116 ARG A C 1
ATOM 677 O O . ARG A 1 106 ? 4.287 11.226 29.205 1.00 21.86 116 ARG A O 1
ATOM 685 N N . PHE A 1 107 ? 6.475 11.627 28.802 1.00 21.55 117 PHE A N 1
ATOM 686 C CA . PHE A 1 107 ? 6.308 13.042 28.409 1.00 22.24 117 PHE A CA 1
ATOM 687 C C . PHE A 1 107 ? 7.124 13.392 27.180 1.00 22.74 117 PHE A C 1
ATOM 688 O O . PHE A 1 107 ? 8.251 12.962 27.050 1.00 22.30 117 PHE A O 1
ATOM 696 N N . ASP A 1 108 ? 6.533 14.165 26.273 1.00 24.45 118 ASP A N 1
ATOM 697 C CA . ASP A 1 108 ? 7.225 14.591 25.061 1.00 25.77 118 ASP A CA 1
ATOM 698 C C . ASP A 1 108 ? 8.067 15.836 25.291 1.00 25.68 118 ASP A C 1
ATOM 699 O O . ASP A 1 108 ? 8.744 16.315 24.377 1.00 26.46 118 ASP A O 1
ATOM 713 N N . VAL A 1 110 ? 10.249 18.151 28.698 1.00 21.42 120 VAL A N 1
ATOM 714 C CA . VAL A 1 110 ? 10.758 18.119 30.057 1.00 21.22 120 VAL A CA 1
ATOM 715 C C . VAL A 1 110 ? 9.966 19.023 31.013 1.00 20.09 120 VAL A C 1
ATOM 716 O O . VAL A 1 110 ? 9.874 18.752 32.197 1.00 18.90 120 VAL A O 1
ATOM 720 N N . LEU A 1 111 ? 9.343 20.060 30.459 1.00 19.16 121 LEU A N 1
ATOM 721 C CA . LEU A 1 111 ? 8.522 20.975 31.227 1.00 19.19 121 LEU A CA 1
ATOM 722 C C . LEU A 1 111 ? 7.281 20.251 31.785 1.00 17.51 121 LEU A C 1
ATOM 723 O O . LEU A 1 111 ? 6.878 20.474 32.923 1.00 18.20 121 LEU A O 1
ATOM 728 N N . LYS A 1 112 ? 6.697 19.382 30.970 1.00 16.80 122 LYS A N 1
ATOM 729 C CA . LYS A 1 112 ? 5.572 18.549 31.361 1.00 16.61 122 LYS A CA 1
ATOM 730 C C . LYS A 1 112 ? 6.007 17.489 32.381 1.00 16.34 122 LYS A C 1
ATOM 731 O O . LYS A 1 112 ? 5.307 17.265 33.367 1.00 15.31 122 LYS A O 1
ATOM 737 N N . LEU A 1 113 ? 7.157 16.844 32.141 1.00 16.33 123 LEU A N 1
ATOM 738 C CA . LEU A 1 113 ? 7.735 15.884 33.100 1.00 16.80 123 LEU A CA 1
ATOM 739 C C . LEU A 1 113 ? 7.826 16.541 34.471 1.00 16.83 123 LEU A C 1
ATOM 740 O O . LEU A 1 113 ? 7.264 16.060 35.447 1.00 17.28 123 LEU A O 1
ATOM 745 N N . VAL A 1 114 ? 8.517 17.672 34.524 1.00 17.30 124 VAL A N 1
ATOM 746 C CA . VAL A 1 114 ? 8.722 18.404 35.748 1.00 17.44 124 VAL A CA 1
ATOM 747 C C . VAL A 1 114 ? 7.393 18.796 36.440 1.00 17.78 124 VAL A C 1
ATOM 748 O O . VAL A 1 114 ? 7.235 18.563 37.646 1.00 17.09 124 VAL A O 1
ATOM 752 N N . HIS A 1 115 ? 6.438 19.347 35.680 1.00 17.39 125 HIS A N 1
ATOM 753 C CA . HIS A 1 115 ? 5.100 19.689 36.206 1.00 17.57 125 HIS A CA 1
ATOM 754 C C . HIS A 1 115 ? 4.425 18.491 36.881 1.00 17.62 125 HIS A C 1
ATOM 755 O O . HIS A 1 115 ? 3.767 18.628 37.913 1.00 16.72 125 HIS A O 1
ATOM 762 N N . HIS A 1 116 ? 4.626 17.305 36.315 1.00 17.71 126 HIS A N 1
ATOM 763 C CA . HIS A 1 116 ? 3.935 16.118 36.790 1.00 18.15 126 HIS A CA 1
ATOM 764 C C . HIS A 1 116 ? 4.384 15.736 38.205 1.00 18.36 126 HIS A C 1
ATOM 765 O O . HIS A 1 116 ? 3.608 15.176 38.987 1.00 18.10 126 HIS A O 1
ATOM 772 N N . TYR A 1 117 ? 5.648 16.014 38.515 1.00 18.53 127 TYR A N 1
ATOM 773 C CA . TYR A 1 117 ? 6.216 15.700 39.821 1.00 19.21 127 TYR A CA 1
ATOM 774 C C . TYR A 1 117 ? 6.295 16.932 40.723 1.00 21.17 127 TYR A C 1
ATOM 775 O O . TYR A 1 117 ? 7.120 16.976 41.6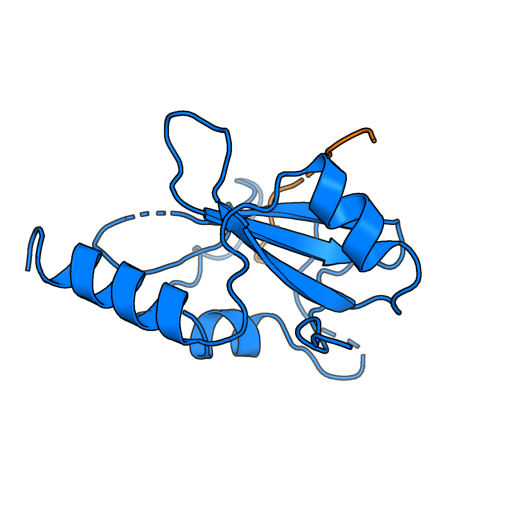38 1.00 20.57 127 TYR A O 1
ATOM 784 N N . MET A 1 118 ? 5.421 17.910 40.469 1.00 22.98 128 MET A N 1
ATOM 785 C CA . MET A 1 118 ? 5.264 19.099 41.329 1.00 26.13 128 MET A CA 1
ATOM 786 C C . MET A 1 118 ? 3.893 19.081 42.014 1.00 27.70 128 MET A C 1
ATOM 787 O O . MET A 1 118 ? 2.976 19.803 41.588 1.00 28.20 128 MET A O 1
ATOM 792 N N . PRO A 1 119 ? 3.723 18.251 43.063 1.00 29.44 129 PRO A N 1
ATOM 793 C CA . PRO A 1 119 ? 2.433 18.326 43.747 1.00 30.54 129 PRO A CA 1
ATOM 794 C C . PRO A 1 119 ? 2.382 19.546 44.669 1.00 32.10 129 PRO A C 1
ATOM 795 O O . PRO A 1 119 ? 3.434 20.001 45.129 1.00 32.16 129 PRO A O 1
ATOM 799 N N . PRO A 1 120 ? 1.164 20.065 44.948 1.00 33.83 130 PRO A N 1
ATOM 800 C CA . PRO A 1 120 ? 0.979 21.070 45.997 1.00 34.83 130 PRO A CA 1
ATOM 801 C C . PRO A 1 120 ? 1.200 20.414 47.370 1.00 36.03 130 PRO A C 1
ATOM 802 O O . PRO A 1 120 ? 1.135 19.184 47.479 1.00 35.99 130 PRO A O 1
ATOM 806 N N . GLN A 1 121 ? 1.462 21.214 48.403 1.00 37.20 131 GLN A N 1
ATOM 807 C CA . GLN A 1 121 ? 1.553 20.661 49.756 1.00 38.37 131 GLN A CA 1
ATOM 808 C C . GLN A 1 121 ? 0.210 20.763 50.480 1.00 38.40 131 GLN A C 1
ATOM 809 O O . GLN A 1 121 ? -0.334 21.858 50.660 1.00 38.68 131 GLN A O 1
ATOM 815 N N . ALA A 1 131 ? 0.943 13.187 44.015 1.00 35.14 141 ALA A N 1
ATOM 816 C CA . ALA A 1 131 ? 2.194 12.958 44.757 1.00 34.98 141 ALA A CA 1
ATOM 817 C C . ALA A 1 131 ? 2.696 11.501 44.714 1.00 34.69 141 ALA A C 1
ATOM 818 O O . ALA A 1 131 ? 1.946 10.576 45.039 1.00 35.08 141 ALA A O 1
ATOM 820 N N . TYR A 1 132 ? 3.962 11.323 44.316 1.00 34.07 142 TYR A N 1
ATOM 821 C CA . TYR A 1 132 ? 4.637 10.011 44.243 1.00 33.55 142 TYR A CA 1
ATOM 822 C C . TYR A 1 132 ? 5.792 9.899 45.241 1.00 33.73 142 TYR A C 1
ATOM 823 O O . TYR A 1 132 ? 6.197 10.898 45.835 1.00 33.60 142 TYR A O 1
ATOM 832 N N . TYR A 1 133 ? 6.343 8.697 45.410 1.00 33.75 143 TYR A N 1
ATOM 833 C CA . TYR A 1 133 ? 7.345 8.469 46.464 1.00 34.46 143 TYR A CA 1
ATOM 834 C C . TYR A 1 133 ? 8.560 7.642 46.008 1.00 34.58 143 TYR A C 1
ATOM 835 O O . TYR A 1 133 ? 8.487 6.937 45.004 1.00 34.35 143 TYR A O 1
ATOM 844 N N . ILE A 1 134 ? 9.684 7.774 46.719 1.00 34.95 144 ILE A N 1
ATOM 845 C CA . ILE A 1 134 ? 10.897 6.978 46.469 1.00 35.64 144 ILE A CA 1
ATOM 846 C C . ILE A 1 134 ? 11.233 6.079 47.681 1.00 36.43 144 ILE A C 1
ATOM 847 O O . ILE A 1 134 ? 10.987 6.469 48.824 1.00 35.36 144 ILE A O 1
ATOM 852 N N . TYR A 1 135 ? 11.781 4.884 47.439 1.00 37.37 145 TYR A N 1
ATOM 853 C CA . TYR A 1 135 ? 12.230 4.023 48.558 1.00 38.95 145 TYR A CA 1
ATOM 854 C C . TYR A 1 135 ? 13.632 4.375 49.038 1.00 39.15 145 TYR A C 1
ATOM 855 O O . TYR A 1 135 ? 14.566 4.418 48.236 1.00 40.18 145 TYR A O 1
ATOM 864 N N . LYS A 1 140 ? 9.891 5.188 52.614 1.00 45.36 150 LYS A N 1
ATOM 865 C CA . LYS A 1 140 ? 9.039 5.706 51.546 1.00 45.46 150 LYS A CA 1
ATOM 866 C C . LYS A 1 140 ? 8.908 7.225 51.697 1.00 45.17 150 LYS A C 1
ATOM 867 O O . LYS A 1 140 ? 8.045 7.714 52.431 1.00 45.69 150 LYS A O 1
ATOM 873 N N . ILE A 1 141 ? 9.787 7.961 51.008 1.00 44.61 151 ILE A N 1
ATOM 874 C CA . ILE A 1 141 ? 9.832 9.436 51.063 1.00 43.88 151 ILE A CA 1
ATOM 875 C C . ILE A 1 141 ? 9.246 10.097 49.803 1.00 43.27 151 ILE A C 1
ATOM 876 O O . ILE A 1 141 ? 9.558 9.671 48.687 1.00 43.33 151 ILE A O 1
ATOM 881 N N . PRO A 1 142 ? 8.386 11.129 49.978 1.00 42.30 152 PRO A N 1
ATOM 882 C CA . PRO A 1 142 ? 7.794 11.873 48.854 1.00 41.49 152 PRO A CA 1
ATOM 883 C C . PRO A 1 142 ? 8.798 12.416 47.866 1.00 40.51 152 PRO A C 1
ATOM 884 O O . PRO A 1 142 ? 9.810 12.986 48.271 1.00 40.80 152 PRO A O 1
ATOM 888 N N . LEU A 1 143 ? 8.519 12.227 46.579 1.00 38.93 153 LEU A N 1
ATOM 889 C CA . LEU A 1 143 ? 9.252 12.920 45.544 1.00 37.69 153 LEU A CA 1
ATOM 890 C C . LEU A 1 143 ? 8.453 14.154 45.226 1.00 37.21 153 LEU A C 1
ATOM 891 O O . LEU A 1 143 ? 7.320 14.066 44.756 1.00 37.45 153 LEU A O 1
ATOM 896 N N . VAL A 1 144 ? 9.046 15.307 45.497 1.00 36.30 154 VAL A N 1
ATOM 897 C CA . VAL A 1 144 ? 8.395 16.580 45.257 1.00 35.63 154 VAL A CA 1
ATOM 898 C C . VAL A 1 144 ? 9.404 17.515 44.632 1.00 34.69 154 VAL A C 1
ATOM 899 O O . VAL A 1 144 ? 10.405 17.859 45.246 1.00 35.52 154 VAL A O 1
ATOM 903 N N . LEU A 1 145 ? 9.159 17.915 43.399 1.00 33.31 155 LEU A N 1
ATOM 904 C CA . LEU A 1 145 ? 9.949 18.979 42.819 1.00 32.15 155 LEU A CA 1
ATOM 905 C C . LEU A 1 145 ? 9.231 20.290 43.137 1.00 32.27 155 LEU A C 1
ATOM 906 O O . LEU A 1 145 ? 7.995 20.328 43.231 1.00 31.63 155 LEU A O 1
ATOM 911 N N . SER A 1 146 ? 9.992 21.360 43.330 1.00 31.60 156 SER A N 1
ATOM 912 C CA . SER A 1 146 ? 9.357 22.656 43.551 1.00 31.43 156 SER A CA 1
ATOM 913 C C . SER A 1 146 ? 9.987 23.735 42.709 1.00 31.15 156 SER A C 1
ATOM 914 O O . SER A 1 146 ? 9.279 24.505 42.063 1.00 31.94 156 SER A O 1
ATOM 917 N N . ARG A 1 147 ? 11.314 23.803 42.695 1.00 30.03 157 ARG A N 1
ATOM 918 C CA . ARG A 1 147 ? 11.965 24.849 41.927 1.00 29.60 157 ARG A CA 1
ATOM 919 C C . ARG A 1 147 ? 13.272 24.379 41.297 1.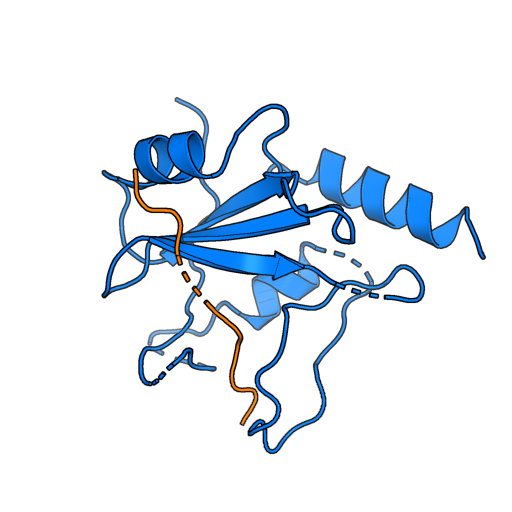00 28.44 157 ARG A C 1
ATOM 920 O O . ARG A 1 147 ? 14.086 23.746 41.956 1.00 28.17 157 ARG A O 1
ATOM 928 N N . PRO A 1 148 ? 13.464 24.697 40.012 1.00 28.13 158 PRO A N 1
ATOM 929 C CA . PRO A 1 148 ? 14.727 24.437 39.324 1.00 27.78 158 PRO A CA 1
ATOM 930 C C . PRO A 1 148 ? 15.838 25.295 39.927 1.00 27.94 158 PRO A C 1
ATOM 931 O O . PRO A 1 148 ? 15.577 26.430 40.355 1.00 27.30 158 PRO A O 1
ATOM 935 N N . LEU A 1 149 ? 17.060 24.770 39.962 1.00 27.60 159 LEU A N 1
ATOM 936 C CA . LEU A 1 149 ? 18.176 25.531 40.508 1.00 27.94 159 LEU A CA 1
ATOM 937 C C . LEU A 1 149 ? 18.496 26.723 39.600 1.00 29.42 159 LEU A C 1
ATOM 938 O O . LEU A 1 149 ? 18.542 26.582 38.382 1.00 28.38 159 LEU A O 1
ATOM 943 N N . SER A 1 150 ? 18.683 27.894 40.206 1.00 31.38 160 SER A N 1
ATOM 944 C CA . SER A 1 150 ? 19.064 29.089 39.454 1.00 33.41 160 SER A CA 1
ATOM 945 C C . SER A 1 150 ? 20.554 29.393 39.606 1.00 34.13 160 SER A C 1
ATOM 946 O O . SER A 1 150 ? 21.174 29.047 40.615 1.00 33.86 160 SER A O 1
ATOM 949 N N . SER A 1 151 ? 21.120 30.031 38.580 1.00 35.70 161 SER A N 1
ATOM 950 C CA . SER A 1 151 ? 22.497 30.518 38.613 1.00 36.85 161 SER A CA 1
ATOM 951 C C . SER A 1 151 ? 22.518 31.743 39.527 1.00 37.78 161 SER A C 1
ATOM 952 O O . SER A 1 151 ? 21.479 32.380 39.720 1.00 38.65 161 SER A O 1
ATOM 955 N N . ASN A 1 152 ? 23.677 32.062 40.100 1.00 38.66 162 ASN A N 1
ATOM 956 C CA . ASN A 1 152 ? 23.844 33.240 40.992 1.00 39.42 162 ASN A CA 1
ATOM 957 C C . ASN A 1 152 ? 24.133 32.852 42.448 1.00 39.16 162 ASN A C 1
ATOM 958 O O . ASN A 1 152 ? 25.276 32.609 42.838 1.00 38.72 162 ASN A O 1
ATOM 963 N N . SER B 2 1 ? 31.507 13.280 47.474 1.00 42.01 753 SER B N 1
ATOM 964 C CA . SER B 2 1 ? 30.083 13.151 47.784 1.00 41.61 753 SER B CA 1
ATOM 965 C C . SER B 2 1 ? 29.572 11.786 47.338 1.00 41.16 753 SER B C 1
ATOM 966 O O . SER B 2 1 ? 29.810 11.366 46.201 1.00 41.33 753 SER B O 1
ATOM 969 N N . THR B 2 2 ? 28.881 11.089 48.238 1.00 40.19 754 THR B N 1
ATOM 970 C CA . THR B 2 2 ? 28.196 9.861 47.874 1.00 39.18 754 THR B CA 1
ATOM 971 C C . THR B 2 2 ? 27.000 10.241 46.998 1.00 38.15 754 THR B C 1
ATOM 972 O O . THR B 2 2 ? 26.202 11.111 47.366 1.00 38.38 754 THR B O 1
ATOM 976 N N . VAL B 2 3 ? 26.924 9.612 45.828 1.00 36.59 755 VAL B N 1
ATOM 977 C 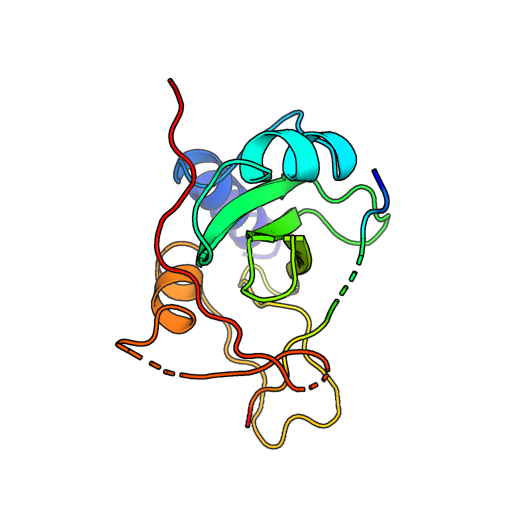CA . VAL B 2 3 ? 25.881 9.874 44.838 1.00 34.97 755 VAL B CA 1
ATOM 978 C C . VAL B 2 3 ? 24.859 8.720 44.826 1.00 33.94 755 VAL B C 1
ATOM 979 O O . VAL B 2 3 ? 25.093 7.664 44.237 1.00 33.38 755 VAL B O 1
ATOM 983 N N . GLU B 2 4 ? 23.726 8.949 45.475 1.00 32.68 756 GLU B N 1
ATOM 984 C CA . GLU B 2 4 ? 22.714 7.908 45.676 1.00 32.23 756 GLU B CA 1
ATOM 985 C C . GLU B 2 4 ? 21.620 7.928 44.611 1.00 30.09 756 GLU B C 1
ATOM 986 O O . GLU B 2 4 ? 21.029 8.972 44.337 1.00 29.65 756 GLU B O 1
ATOM 1008 N N . SER B 2 6 ? 17.880 6.460 43.040 1.00 25.59 758 SER B N 1
ATOM 1009 C CA . SER B 2 6 ? 16.576 6.002 43.471 1.00 24.42 758 SER B CA 1
ATOM 1010 C C . SER B 2 6 ? 15.688 5.803 42.249 1.00 23.29 758 SER B C 1
ATOM 1011 O O . SER B 2 6 ? 16.009 6.255 41.150 1.00 22.66 758 SER B O 1
ATOM 1014 N N . THR B 2 7 ? 14.585 5.094 42.444 1.00 21.86 759 THR B N 1
ATOM 1015 C CA . THR B 2 7 ? 13.568 4.982 41.419 1.00 21.31 759 THR B CA 1
ATOM 1016 C C . THR B 2 7 ? 12.258 5.453 42.038 1.00 21.03 759 THR B C 1
ATOM 1017 O O . THR B 2 7 ? 12.135 5.506 43.277 1.00 21.04 759 THR B O 1
ATOM 1021 N N . VAL B 2 8 ? 11.297 5.820 41.186 1.00 20.23 760 VAL B N 1
ATOM 1022 C CA . VAL B 2 8 ? 10.029 6.368 41.636 1.00 20.53 760 VAL B CA 1
ATOM 1023 C C . VAL B 2 8 ? 8.978 5.259 41.735 1.00 20.09 760 VAL B C 1
ATOM 1024 O O . VAL B 2 8 ? 8.839 4.463 40.821 1.00 18.94 760 VAL B O 1
ATOM 1028 N N . VAL B 2 9 ? 8.246 5.209 42.848 1.00 20.10 761 VAL B N 1
ATOM 1029 C CA . VAL B 2 9 ? 7.058 4.355 42.922 1.00 20.21 761 VAL B CA 1
ATOM 1030 C C . VAL B 2 9 ? 5.876 5.148 42.421 1.00 19.88 761 VAL B C 1
ATOM 1031 O O . VAL B 2 9 ? 5.470 6.131 43.037 1.00 19.99 761 VAL B O 1
ATOM 1035 N N . HIS B 2 10 ? 5.355 4.739 41.268 1.00 20.32 762 HIS B N 1
ATOM 1036 C CA . HIS B 2 10 ? 4.155 5.333 40.696 1.00 21.35 762 HIS B CA 1
ATOM 1037 C C . HIS B 2 10 ? 2.934 4.546 41.167 1.00 22.76 762 HIS B C 1
ATOM 1038 O O . HIS B 2 10 ? 2.618 3.493 40.624 1.00 22.42 762 HIS B O 1
ATOM 1045 N N . SER B 2 11 ? 2.275 5.047 42.208 1.00 24.85 763 SER B N 1
ATOM 1046 C CA . SER B 2 11 ? 1.078 4.406 42.751 1.00 26.97 763 SER B CA 1
ATOM 1047 C C . SER B 2 11 ? 0.077 5.438 43.265 1.00 28.23 763 SER B C 1
ATOM 1048 O O . SER B 2 11 ? 0.299 6.655 43.143 1.00 28.79 763 SER B O 1
#

Sequence (129 aa):
SEYQLVVNAVRKLQESGFYWSAVTGGEANLLLSAEPAGTFLIRDSSDQRHFFTLSVKTQSGTKNLRIQEGGSFSLQSDPRSTQPVPRFDVLKLVHHYMPPQAYYIYKIPLVLSRPLSSNSTVESTVVHS

Foldseek 3Di:
DVVCLQVVLVVCLVVVQLEDEPAAPVNLLVLCVPPDFQEKGKYQYPDPQAGIWIWTQHPVGIDIWTWDDPSWIFTDDDPVDPDDTDIGSVVVRLVVQADDVCQADPRGHRHHDHYRDDD/DDDDDDDDDD

Radius of gyration: 13.93 Å; Cα contacts (8 Å, |Δi|>4): 260; chains: 2; bounding box: 30×36×39 Å

Nearest PDB structures (foldseek):
  2hmh-assembly1_A  TM=1.008E+00  e=6.898E-25  Mus musculus
  4gl9-assembly1_E  TM=9.026E-01  e=6.156E-20  Mus musculus
  4gl9-assembly3_G  TM=9.056E-01  e=3.469E-19  Mus musculus
  4gl9-assembly4_F  TM=8.927E-01  e=2.078E-19  Mus musculus
  6i4x-assembly1_A  TM=8.339E-01  e=1.876E-10  Homo sapiens

GO terms:
  GO:0001932 regulation of protein phosphorylation (P, IDA)
  GO:0045597 positive regulation of cell differentiation (P, IDA)
  GO:0035198 miRNA binding (F, IDA)
  GO:1990830 cellular response to leukemia inhibitory factor (P, IEP)
  GO:0046627 negative regulation of insulin receptor signaling pathway (P, IDA)
  GO:0097398 cellular response to interleukin-17 (P, IDA)
  GO:0045597 positive regulation of cell differentiation (P, IGI)
  GO:0009968 negative regulation of signal transduction (P, IGI)
  GO:0050728 negative regulation of inflammatory response (P, IGI)
  GO:0035198 miRNA binding (F, IMP)
  GO:0060670 branching involved in labyrinthine layer morphogenesis (P, IMP)
  G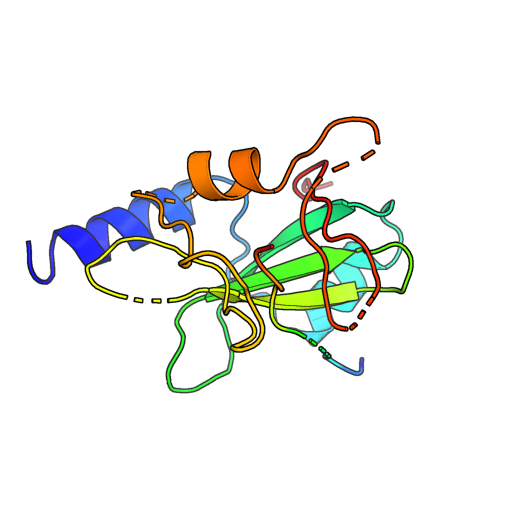O:0060674 placenta blood vessel development (P, IMP)
  GO:0005515 protein binding (F, IPI)
  GO:0005829 cytosol (C, TAS)
  GO:0001784 phosphotyrosine residue binding (F, IMP)

B-factor: mean 28.87, std 10.43, range [8.71, 60.91]

Secondary structure (DSSP, 8-state):
-TTHHHHHHHHHHHHTSSEETT--HHHHHHHHHTSPTTEEEEEE--STT-SEEEEEEETTEEEEEEB--TT-B-B-B-TT-SSPPP-B--HHHHHHT-----EEE--EEE---EEPPP-/------EE--

InterPro domains:
  IPR000980 SH2 domain [PF00017] (46-127)
  IPR000980 SH2 domain [PS50001] (46-127)
  IPR000980 SH2 domain [SM00252] (44-133)
  IPR001496 SOCS box domain [PS50225] (177-224)
  IPR001496 SOCS box domain [SM00253] (180-222)
  IPR001496 SOCS box domain [SM00969] (186-221)
  IPR028414 Suppressor of cytokine signalling 3, SOCS box domain [cd03737] (184-225)
  IPR035863 SOCS3, SH2 domain [cd10384] (35-135)
  IPR036036 SOCS box-like domain superfamily [SSF158235] (176-223)
  IPR036860 SH2 domain superfamily [G3DSA:3.30.505.10] (18-185)
  IPR036860 SH2 domain superfamily [SSF55550] (32-129)